Protein AF-A0A959IZW0-F1 (afdb_monomer_lite)

Radius of gyration: 29.85 Å; chains: 1; bounding box: 53×49×97 Å

pLDDT: mean 81.15, std 18.95, range [35.31, 97.88]

Secondary structure (DSSP, 8-state):
-----------------------TTHHHHHHHHHHHHHHHHHHHHHHHHHHHHHHHHHHHHHHHHHHHHHHHH--HHHHHHHHHHHHHHHHHHHHHHHHHHHHHSS-GGGHHHHHHHHHHHHHHHHHT-

Sequence (129 aa):
MKKLFLSTLILAGLSFTACNNANSSDVREETAEAVDEMQESFETERAELKASMEEMGRDIDNKIAEIDAKMEEAGDDMKAELEQQKAKLQAAKNDLDREMEELGNEIADNWEQFKQDFNNWKEETFDEL

Foldseek 3Di:
DDDDDDDDDDDPDPDPDDDDDDPVPVVVVVVVVVVVVLVVVVVVVLVVVLVVLVVVLVVLVVLLVVLVVVLVVDDPVVVVVSVVVNVLSVVLNVVSVVLSVVSVDPCVVPVVVSVVVVVVSCCVSVVVD

Structure (mmCIF, N/CA/C/O backbone):
data_AF-A0A959IZW0-F1
#
_entry.id   AF-A0A959IZW0-F1
#
loop_
_atom_site.group_PDB
_atom_site.id
_atom_site.type_symbol
_atom_site.label_atom_id
_atom_site.label_alt_id
_atom_site.label_comp_id
_atom_site.label_asym_id
_atom_site.label_entity_id
_atom_site.label_seq_id
_atom_site.pdbx_PDB_ins_code
_atom_site.Cartn_x
_atom_site.Cartn_y
_atom_site.Cartn_z
_atom_site.occupancy
_atom_site.B_iso_or_equiv
_atom_site.auth_seq_id
_atom_site.auth_comp_id
_atom_site.auth_asym_id
_atom_site.auth_atom_id
_atom_site.pdbx_PDB_model_num
ATOM 1 N N . MET A 1 1 ? 29.319 42.555 -70.187 1.00 35.31 1 MET A N 1
ATOM 2 C CA . MET A 1 1 ? 29.683 41.354 -70.972 1.00 35.31 1 MET A CA 1
ATOM 3 C C . MET A 1 1 ? 30.463 40.402 -70.067 1.00 35.31 1 MET A C 1
ATOM 5 O O . MET A 1 1 ? 31.467 40.841 -69.539 1.00 35.31 1 MET A O 1
ATOM 9 N N . LYS A 1 2 ? 29.929 39.180 -69.846 1.00 44.19 2 LYS A N 1
ATOM 10 C CA . LYS A 1 2 ? 30.596 37.845 -69.759 1.00 44.19 2 LYS A CA 1
ATOM 11 C C . LYS A 1 2 ? 32.054 37.816 -69.219 1.00 44.19 2 LYS A C 1
ATOM 13 O O . LYS A 1 2 ? 32.889 38.474 -69.813 1.00 44.19 2 LYS A O 1
ATOM 18 N N . LYS A 1 3 ? 32.495 37.012 -68.233 1.00 43.56 3 LYS A N 1
ATOM 19 C CA . LYS A 1 3 ? 32.148 35.657 -67.715 1.00 43.56 3 LYS A CA 1
ATOM 20 C C . LYS A 1 3 ? 32.699 35.547 -66.261 1.00 43.56 3 LYS A C 1
ATOM 22 O O . LYS A 1 3 ? 33.743 36.125 -66.002 1.00 43.56 3 LYS A O 1
ATOM 27 N N . LEU A 1 4 ? 31.957 35.041 -65.267 1.00 50.41 4 LEU A N 1
ATOM 28 C CA . LEU A 1 4 ? 31.979 33.658 -64.727 1.00 50.41 4 LEU A CA 1
ATOM 29 C C . LEU A 1 4 ? 33.365 33.134 -64.287 1.00 50.41 4 LEU A C 1
ATOM 31 O O . LEU A 1 4 ? 34.157 32.821 -65.162 1.00 50.41 4 LEU A O 1
ATOM 35 N N . PHE A 1 5 ? 33.579 33.004 -62.966 1.00 50.38 5 PHE A N 1
ATOM 36 C CA . PHE A 1 5 ? 34.207 31.886 -62.213 1.00 50.38 5 PHE A CA 1
ATOM 37 C C . PHE A 1 5 ? 34.036 32.212 -60.705 1.00 50.38 5 PHE A C 1
ATOM 39 O O . PHE A 1 5 ? 34.524 33.233 -60.239 1.00 50.38 5 PHE A O 1
ATOM 46 N N . LEU A 1 6 ? 33.069 31.611 -60.004 1.00 50.50 6 LEU A N 1
ATOM 47 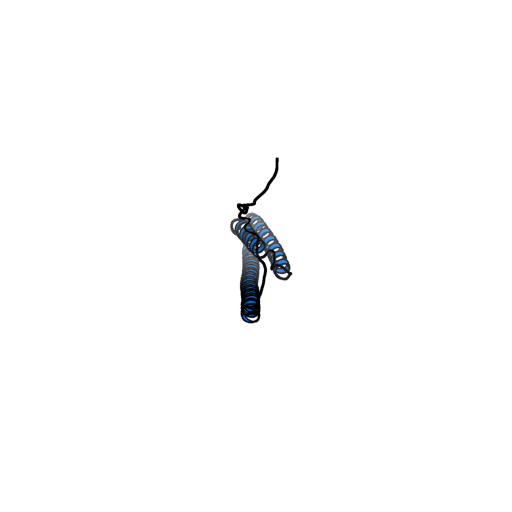C CA . LEU A 1 6 ? 33.181 30.371 -59.217 1.00 50.50 6 LEU A CA 1
ATOM 48 C C . LEU A 1 6 ? 34.132 30.499 -58.006 1.00 50.50 6 LEU A C 1
ATOM 50 O O . LEU A 1 6 ? 35.325 30.256 -58.131 1.00 50.50 6 LEU A O 1
ATOM 54 N N . SER A 1 7 ? 33.589 30.816 -56.826 1.00 45.84 7 SER A N 1
ATOM 55 C CA . SER A 1 7 ? 34.133 30.297 -55.566 1.00 45.84 7 SER A CA 1
ATOM 56 C C . SER A 1 7 ? 33.041 30.269 -54.498 1.00 45.84 7 SER A C 1
ATOM 58 O O . SER A 1 7 ? 32.529 31.295 -54.052 1.00 45.84 7 SER A O 1
ATOM 60 N N . THR A 1 8 ? 32.634 29.050 -54.185 1.00 43.97 8 THR A N 1
ATOM 61 C CA . THR A 1 8 ? 31.618 28.638 -53.224 1.00 43.97 8 THR A CA 1
ATOM 62 C C . THR A 1 8 ? 32.179 28.785 -51.808 1.00 43.97 8 THR A C 1
ATOM 64 O O . THR A 1 8 ? 33.178 28.142 -51.498 1.00 43.97 8 THR A O 1
ATOM 67 N N . LEU A 1 9 ? 31.543 29.568 -50.929 1.00 48.25 9 LEU A N 1
ATOM 68 C CA . LEU A 1 9 ? 31.745 29.425 -49.484 1.00 48.25 9 LEU A CA 1
ATOM 69 C C . LEU A 1 9 ? 30.550 28.646 -48.931 1.00 48.25 9 LEU A C 1
ATOM 71 O O . LEU A 1 9 ? 29.417 29.122 -48.926 1.00 48.25 9 LEU A O 1
ATOM 75 N N . ILE A 1 10 ? 30.829 27.394 -48.588 1.00 57.53 10 ILE A N 1
ATOM 76 C CA . ILE A 1 10 ? 29.878 26.372 -48.168 1.00 57.53 10 ILE A CA 1
ATOM 77 C C . ILE A 1 10 ? 29.304 26.740 -46.796 1.00 57.53 10 ILE A C 1
ATOM 79 O O . ILE A 1 10 ? 30.034 26.970 -45.835 1.00 57.53 10 ILE A O 1
ATOM 83 N N . LEU A 1 11 ? 27.974 26.771 -46.741 1.00 50.84 11 LEU A N 1
ATOM 84 C CA . LEU A 1 11 ? 27.155 26.782 -45.538 1.00 50.84 11 LEU A CA 1
ATOM 85 C C . LEU A 1 11 ? 27.489 25.526 -44.715 1.00 50.84 11 LEU A C 1
ATOM 87 O O . LEU A 1 11 ? 27.227 24.412 -45.166 1.00 50.84 11 LEU A O 1
ATOM 91 N N . ALA A 1 12 ? 28.087 25.692 -43.534 1.00 51.06 12 ALA A N 1
ATOM 92 C CA . ALA A 1 12 ? 28.332 24.600 -42.597 1.00 51.06 12 ALA A CA 1
ATOM 93 C C . ALA A 1 12 ? 26.999 24.131 -41.991 1.00 51.06 12 ALA A C 1
ATOM 95 O O . ALA A 1 12 ? 26.608 24.533 -40.899 1.00 51.06 12 ALA A O 1
ATOM 96 N N . GLY A 1 13 ? 26.275 23.304 -42.744 1.00 51.75 13 GLY A N 1
ATOM 97 C CA . GLY A 1 13 ? 25.237 22.444 -42.205 1.00 51.75 13 GLY A CA 1
ATOM 98 C C . GLY A 1 13 ? 25.900 21.292 -41.460 1.00 51.75 13 GLY A C 1
ATOM 99 O O . GLY A 1 13 ? 26.555 20.456 -42.080 1.00 51.75 13 GLY A O 1
ATOM 100 N N . LEU A 1 14 ? 25.709 21.227 -40.143 1.00 55.38 14 LEU A N 1
ATOM 101 C CA . LEU A 1 14 ? 25.881 19.989 -39.387 1.00 55.38 14 LEU A CA 1
ATOM 102 C C . LEU A 1 14 ? 24.733 19.056 -39.783 1.00 55.38 14 LEU A C 1
ATOM 104 O O . LEU A 1 14 ? 23.689 18.997 -39.141 1.00 55.38 14 LEU A O 1
ATOM 108 N N . SER A 1 15 ? 24.914 18.391 -40.920 1.00 46.53 15 SER A N 1
ATOM 109 C CA . SER A 1 15 ? 24.099 17.249 -41.302 1.00 46.53 15 SER A CA 1
ATOM 110 C C . SER A 1 15 ? 24.595 16.058 -40.495 1.00 46.53 15 SER A C 1
ATOM 112 O O . SER A 1 15 ? 25.783 15.742 -40.534 1.00 46.53 15 SER A O 1
ATOM 114 N N . PHE A 1 16 ? 23.687 15.408 -39.770 1.00 58.72 16 PHE A N 1
ATOM 115 C CA . PHE A 1 16 ? 23.898 14.072 -39.231 1.00 58.72 16 PHE A CA 1
ATOM 116 C C . PHE A 1 16 ? 24.249 13.132 -40.391 1.00 58.72 16 PHE A C 1
ATOM 118 O O . PHE A 1 16 ? 23.382 12.696 -41.145 1.00 58.72 16 PHE A O 1
ATOM 125 N N . THR A 1 17 ? 25.534 12.840 -40.565 1.00 50.66 17 THR A N 1
ATOM 126 C CA . THR A 1 17 ? 25.985 11.712 -41.376 1.00 50.66 17 THR A CA 1
ATOM 127 C C . THR A 1 17 ? 25.735 10.435 -40.591 1.00 50.66 17 THR A C 1
ATOM 129 O O . THR A 1 17 ? 26.539 10.039 -39.750 1.00 50.66 17 THR A O 1
ATOM 132 N N . ALA A 1 18 ? 24.611 9.787 -40.885 1.00 47.72 18 ALA A N 1
ATOM 133 C CA . ALA A 1 18 ? 24.467 8.359 -40.677 1.00 47.72 18 ALA A CA 1
ATOM 134 C C . ALA A 1 18 ? 25.297 7.604 -41.737 1.00 47.72 18 ALA A C 1
ATOM 136 O O . ALA A 1 18 ? 25.155 7.855 -42.932 1.00 47.72 18 ALA A O 1
ATOM 137 N N . CYS A 1 19 ? 26.119 6.671 -41.242 1.00 46.41 19 CYS A N 1
ATOM 138 C CA . CYS A 1 19 ? 26.732 5.502 -41.891 1.00 46.41 19 CYS A CA 1
ATOM 139 C C . CYS A 1 19 ? 27.707 5.692 -43.073 1.00 46.41 19 CYS A C 1
ATOM 141 O O . CYS A 1 19 ? 27.311 6.096 -44.160 1.00 46.41 19 CYS A O 1
ATOM 143 N N . ASN A 1 20 ? 28.937 5.167 -42.922 1.00 49.44 20 ASN A N 1
ATOM 144 C CA . ASN A 1 20 ? 29.317 3.907 -43.588 1.00 49.44 20 ASN A CA 1
ATOM 145 C C . ASN A 1 20 ? 30.656 3.314 -43.073 1.00 49.44 20 ASN A C 1
ATOM 147 O O . ASN A 1 20 ? 31.698 3.957 -43.176 1.00 49.44 20 ASN A O 1
ATOM 151 N N . ASN A 1 21 ? 30.580 2.034 -42.678 1.00 42.38 21 ASN A N 1
ATOM 152 C CA . ASN A 1 21 ? 31.578 0.952 -42.783 1.00 42.38 21 ASN A CA 1
ATOM 153 C C . ASN A 1 21 ? 32.147 0.347 -41.472 1.00 42.38 21 ASN A C 1
ATOM 155 O O . ASN A 1 21 ? 33.193 0.750 -40.978 1.00 42.38 21 ASN A O 1
ATOM 159 N N . ALA A 1 22 ? 31.423 -0.670 -40.983 1.00 42.78 22 ALA A N 1
ATOM 160 C CA . ALA A 1 22 ? 31.869 -1.892 -40.296 1.00 42.78 22 ALA A CA 1
ATOM 161 C C . ALA A 1 22 ? 32.918 -1.814 -39.158 1.00 42.78 22 ALA A C 1
ATOM 163 O O . ALA A 1 22 ? 34.109 -2.004 -39.384 1.00 42.78 22 ALA A O 1
ATOM 164 N N . ASN A 1 23 ? 32.424 -1.786 -37.914 1.00 40.22 23 ASN A N 1
ATOM 165 C CA . ASN A 1 23 ? 32.478 -2.988 -37.069 1.00 40.22 23 ASN A CA 1
ATOM 166 C C . ASN A 1 23 ? 31.077 -3.196 -36.462 1.00 40.22 23 ASN A C 1
ATOM 168 O O . ASN A 1 23 ? 30.696 -2.563 -35.485 1.00 40.22 23 ASN A O 1
ATOM 172 N N . SER A 1 24 ? 30.233 -3.960 -37.157 1.00 49.47 24 SER A N 1
ATOM 173 C CA . SER A 1 24 ? 28.792 -4.092 -36.875 1.00 49.47 24 SER A CA 1
ATOM 174 C C . SER A 1 24 ? 28.443 -5.224 -35.900 1.00 49.47 24 SER A C 1
ATOM 176 O O . SER A 1 24 ? 27.261 -5.508 -35.711 1.00 49.47 24 SER A O 1
ATOM 178 N N . SER A 1 25 ? 29.449 -5.897 -35.339 1.00 48.44 25 SER A N 1
ATOM 179 C CA . SER A 1 25 ? 29.300 -6.872 -34.253 1.00 48.44 25 SER A CA 1
ATOM 180 C C . SER A 1 25 ? 29.329 -6.171 -32.895 1.00 48.44 25 SER A C 1
ATOM 182 O O . SER A 1 25 ? 28.326 -6.229 -32.199 1.00 48.44 25 SER A O 1
ATOM 184 N N . ASP A 1 26 ? 30.380 -5.398 -32.600 1.00 50.88 26 ASP A N 1
ATOM 185 C CA . ASP A 1 26 ? 30.589 -4.809 -31.265 1.00 50.88 26 ASP A CA 1
ATOM 186 C C . ASP A 1 26 ? 29.484 -3.824 -30.870 1.00 50.88 26 ASP A C 1
ATOM 188 O O . ASP A 1 26 ? 28.919 -3.939 -29.798 1.00 50.88 26 ASP A O 1
ATOM 192 N N . VAL A 1 27 ? 29.071 -2.912 -31.759 1.00 54.12 27 VAL A N 1
ATOM 193 C CA . VAL A 1 27 ? 28.004 -1.942 -31.427 1.00 54.12 27 VAL A CA 1
ATOM 194 C C . VAL A 1 27 ? 26.655 -2.633 -31.202 1.00 54.12 27 VAL A C 1
ATOM 196 O O . VAL A 1 27 ? 25.838 -2.159 -30.420 1.00 54.12 27 VAL A O 1
ATOM 199 N N . ARG A 1 28 ? 26.387 -3.746 -31.897 1.00 54.44 28 ARG A N 1
ATOM 200 C CA . ARG A 1 28 ? 25.128 -4.487 -31.740 1.00 54.44 28 ARG A CA 1
ATOM 201 C C . ARG A 1 28 ? 25.142 -5.354 -30.483 1.00 54.44 28 ARG A C 1
ATOM 203 O O . ARG A 1 28 ? 24.088 -5.520 -29.885 1.00 54.44 28 ARG A O 1
ATOM 210 N N . GLU A 1 29 ? 26.306 -5.880 -30.121 1.00 62.00 29 GLU A N 1
ATOM 211 C CA . GLU A 1 29 ? 26.542 -6.652 -28.901 1.00 62.00 29 GLU A CA 1
ATOM 212 C C . GLU A 1 29 ? 26.499 -5.732 -27.675 1.00 62.00 29 GLU A C 1
ATOM 214 O O . GLU A 1 29 ? 25.645 -5.939 -26.827 1.00 62.00 29 GLU A O 1
ATOM 219 N N . GLU A 1 30 ? 27.233 -4.615 -27.671 1.00 62.28 30 GLU A N 1
ATOM 220 C CA . GLU A 1 30 ? 27.176 -3.589 -26.614 1.00 62.28 30 GLU A CA 1
ATOM 221 C C . GLU A 1 30 ? 25.763 -3.003 -26.438 1.00 62.28 30 GLU A C 1
ATOM 223 O O . GLU A 1 30 ? 25.320 -2.749 -25.321 1.00 62.28 30 GLU A O 1
ATOM 228 N N . THR A 1 31 ? 25.016 -2.802 -27.533 1.00 63.66 31 THR A N 1
ATOM 229 C CA . THR A 1 31 ? 23.621 -2.329 -27.446 1.00 63.66 31 THR A CA 1
ATOM 230 C C . THR A 1 31 ? 22.678 -3.413 -26.916 1.00 63.66 31 THR A C 1
ATOM 232 O O . THR A 1 31 ? 21.720 -3.083 -26.225 1.00 63.66 31 THR A O 1
ATOM 235 N N . ALA A 1 32 ? 22.907 -4.688 -27.242 1.00 67.94 32 ALA A N 1
ATOM 236 C CA . ALA A 1 32 ? 22.098 -5.791 -26.723 1.00 67.94 32 ALA A CA 1
ATOM 237 C C . ALA A 1 32 ? 22.375 -6.023 -25.232 1.00 67.94 32 ALA A C 1
ATOM 239 O O . ALA A 1 32 ? 21.431 -6.099 -24.457 1.00 67.94 32 ALA A O 1
ATOM 240 N N . GLU A 1 33 ? 23.646 -6.023 -24.829 1.00 71.00 33 GLU A N 1
ATOM 241 C CA . GLU A 1 33 ? 24.065 -6.130 -23.429 1.00 71.00 33 GLU A CA 1
ATOM 242 C C . GLU A 1 33 ? 23.501 -4.983 -22.581 1.00 71.00 33 GLU A C 1
ATOM 244 O O . GLU A 1 33 ? 22.954 -5.227 -21.512 1.00 71.00 33 GLU A O 1
ATOM 249 N N . ALA A 1 34 ? 23.538 -3.743 -23.083 1.00 69.38 34 ALA A N 1
ATOM 250 C CA . ALA A 1 34 ? 22.965 -2.598 -22.375 1.00 69.38 34 ALA A CA 1
ATOM 251 C C . ALA A 1 34 ? 21.431 -2.678 -22.225 1.00 69.38 34 ALA A C 1
ATOM 253 O O . ALA A 1 34 ? 20.881 -2.190 -21.239 1.00 69.38 34 ALA A O 1
ATOM 254 N N . VAL A 1 35 ? 20.726 -3.271 -23.197 1.00 73.69 35 VAL A N 1
ATOM 255 C CA . VAL A 1 35 ? 19.272 -3.494 -23.110 1.00 73.69 35 VAL A CA 1
ATOM 256 C C . VAL A 1 35 ? 18.952 -4.620 -22.125 1.00 73.69 35 VAL A C 1
ATOM 258 O O . VAL A 1 35 ? 18.037 -4.460 -21.318 1.00 73.69 35 VAL A O 1
ATOM 261 N N . ASP A 1 36 ? 19.717 -5.711 -22.155 1.00 78.12 36 ASP A N 1
ATOM 262 C CA . ASP A 1 36 ? 19.547 -6.845 -21.244 1.00 78.12 36 ASP A CA 1
ATOM 263 C C . ASP A 1 36 ? 19.838 -6.438 -19.785 1.00 78.12 36 ASP A C 1
ATOM 265 O O . ASP A 1 36 ? 19.045 -6.748 -18.896 1.00 78.12 36 ASP A O 1
ATOM 269 N N . GLU A 1 37 ? 20.903 -5.665 -19.534 1.00 78.75 37 GLU A N 1
ATOM 270 C CA . GLU A 1 37 ? 21.241 -5.141 -18.200 1.00 78.75 37 GLU A CA 1
ATOM 271 C C . GLU A 1 37 ? 20.154 -4.191 -17.670 1.00 78.75 37 GLU A C 1
ATOM 273 O O . GLU A 1 37 ? 19.750 -4.276 -16.508 1.00 78.75 37 GLU A O 1
ATOM 278 N N . MET A 1 38 ? 19.618 -3.315 -18.527 1.00 77.75 38 MET A N 1
ATOM 279 C CA . MET A 1 38 ? 18.521 -2.417 -18.155 1.00 77.75 38 MET A CA 1
ATOM 280 C C . MET A 1 38 ? 17.242 -3.194 -17.810 1.00 77.75 38 MET A C 1
ATOM 282 O O . MET A 1 38 ? 16.544 -2.840 -16.859 1.00 77.75 38 MET A O 1
ATOM 286 N N . GLN A 1 39 ? 16.942 -4.264 -18.552 1.00 83.38 39 GLN A N 1
ATOM 287 C CA . GLN A 1 39 ? 15.795 -5.123 -18.273 1.00 83.38 39 GLN A CA 1
ATOM 288 C C . GLN A 1 39 ? 15.972 -5.907 -16.963 1.00 83.38 39 GLN A C 1
ATOM 290 O O . GLN A 1 39 ? 15.035 -5.982 -16.170 1.00 83.38 39 GLN A O 1
ATOM 295 N N . GLU A 1 40 ? 17.159 -6.458 -16.703 1.00 86.50 40 GLU A N 1
ATOM 296 C CA . GLU A 1 40 ? 17.461 -7.165 -15.451 1.00 86.50 40 GLU A CA 1
ATOM 297 C C . GLU A 1 40 ? 17.376 -6.232 -14.234 1.00 86.50 40 GLU A C 1
ATOM 299 O O . GLU A 1 40 ? 16.786 -6.593 -13.210 1.00 86.50 40 GLU A O 1
ATOM 304 N N . SER A 1 41 ? 17.897 -5.007 -14.360 1.00 88.62 41 SER A N 1
ATOM 305 C CA . SER A 1 41 ? 17.777 -3.976 -13.324 1.00 88.62 41 SER A CA 1
ATOM 306 C C . SER A 1 41 ? 16.313 -3.637 -13.044 1.00 88.62 41 SER A C 1
ATOM 308 O O . SER A 1 41 ? 15.906 -3.592 -11.884 1.00 88.62 41 SER A O 1
ATOM 310 N N . PHE A 1 42 ? 15.502 -3.452 -14.091 1.00 89.69 42 PHE A N 1
ATOM 311 C CA . PHE A 1 42 ? 14.074 -3.169 -13.948 1.00 89.69 42 PHE A CA 1
ATOM 312 C C . PHE A 1 42 ? 13.321 -4.303 -13.238 1.00 89.69 42 PHE A C 1
ATOM 314 O O . PHE A 1 42 ? 12.577 -4.044 -12.294 1.00 89.69 42 PHE A O 1
ATOM 321 N N . GLU A 1 43 ? 13.522 -5.561 -13.643 1.00 91.06 43 GLU A N 1
ATOM 322 C CA . GLU A 1 43 ? 12.856 -6.703 -12.999 1.00 91.06 43 GLU A CA 1
ATOM 323 C C . GLU A 1 43 ? 13.288 -6.869 -11.535 1.00 91.06 43 GLU A C 1
ATOM 325 O O . GLU A 1 43 ? 12.469 -7.229 -10.685 1.00 91.06 43 GLU A O 1
ATOM 330 N N . THR A 1 44 ? 14.549 -6.561 -11.217 1.00 94.06 44 THR A N 1
ATOM 331 C CA . THR A 1 44 ? 15.057 -6.576 -9.839 1.00 94.06 44 THR A CA 1
ATOM 332 C C . THR A 1 44 ? 14.379 -5.501 -8.991 1.00 94.06 44 THR A C 1
ATOM 334 O O . THR A 1 44 ? 13.786 -5.825 -7.962 1.00 94.06 44 THR A O 1
ATOM 337 N N . GLU A 1 45 ? 14.386 -4.240 -9.439 1.00 94.19 45 GLU A N 1
ATOM 338 C CA . GLU A 1 45 ? 13.722 -3.135 -8.730 1.00 94.19 45 GLU A CA 1
ATOM 339 C C . GLU A 1 45 ? 12.220 -3.396 -8.548 1.00 94.19 45 GLU A C 1
ATOM 341 O O . GLU A 1 45 ? 11.648 -3.146 -7.483 1.00 94.19 45 GLU A O 1
ATOM 346 N N . ARG A 1 46 ? 11.572 -3.951 -9.576 1.00 93.81 46 ARG A N 1
ATOM 347 C CA . ARG A 1 46 ? 10.164 -4.339 -9.534 1.00 93.81 46 ARG A CA 1
ATOM 348 C C . ARG A 1 46 ? 9.896 -5.414 -8.486 1.00 93.81 46 ARG A C 1
ATOM 350 O O . ARG A 1 46 ? 8.914 -5.316 -7.746 1.00 93.81 46 ARG A O 1
ATOM 357 N N . ALA A 1 47 ? 10.745 -6.436 -8.410 1.00 94.50 47 ALA A N 1
ATOM 358 C CA . ALA A 1 47 ? 10.620 -7.498 -7.419 1.00 94.50 47 ALA A CA 1
ATOM 359 C C . ALA A 1 47 ? 10.827 -6.977 -5.987 1.00 94.50 47 ALA A C 1
ATOM 361 O O . ALA A 1 47 ? 10.080 -7.363 -5.086 1.00 94.50 47 ALA A O 1
ATOM 362 N N . GLU A 1 48 ? 11.793 -6.081 -5.781 1.00 95.38 48 GLU A N 1
ATOM 363 C CA . GLU A 1 48 ? 12.038 -5.437 -4.486 1.00 95.38 48 GLU A CA 1
ATOM 364 C C . GLU A 1 48 ? 10.847 -4.583 -4.044 1.00 95.38 48 GLU A C 1
ATOM 366 O O . GLU A 1 48 ? 10.378 -4.712 -2.909 1.00 95.38 48 GLU A O 1
ATOM 371 N N . LEU A 1 49 ? 10.298 -3.765 -4.948 1.00 95.12 49 LEU A N 1
ATOM 372 C CA . LEU A 1 49 ? 9.117 -2.959 -4.651 1.00 95.12 49 LEU A CA 1
ATOM 373 C C . LEU A 1 49 ? 7.912 -3.840 -4.322 1.00 95.12 49 LEU A C 1
ATOM 375 O O . LEU A 1 49 ? 7.229 -3.594 -3.329 1.00 95.12 49 LEU A O 1
ATOM 379 N N . LYS A 1 50 ? 7.692 -4.913 -5.090 1.00 95.62 50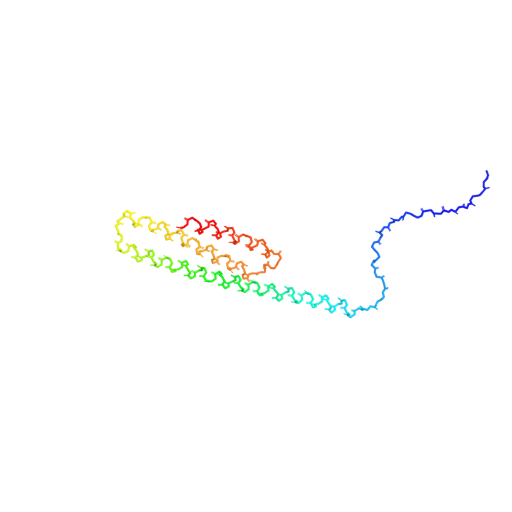 LYS A N 1
ATOM 380 C CA . LYS A 1 50 ? 6.630 -5.883 -4.805 1.00 95.62 50 LYS A CA 1
ATOM 381 C C . LYS A 1 50 ? 6.772 -6.479 -3.405 1.00 95.62 50 LYS A C 1
ATOM 383 O O . LYS A 1 50 ? 5.793 -6.538 -2.667 1.00 95.62 50 LYS A O 1
ATOM 388 N N . ALA A 1 51 ? 7.977 -6.897 -3.019 1.00 96.81 51 ALA A N 1
ATOM 389 C CA . ALA A 1 51 ? 8.224 -7.442 -1.687 1.00 96.81 51 ALA A CA 1
ATOM 390 C C . ALA A 1 51 ? 7.938 -6.410 -0.580 1.00 96.81 51 ALA A C 1
ATOM 392 O O . ALA A 1 51 ? 7.343 -6.758 0.441 1.00 96.81 51 ALA A O 1
ATOM 393 N N . SER A 1 52 ? 8.302 -5.142 -0.804 1.00 95.19 52 SER A N 1
ATOM 394 C CA . SER A 1 52 ? 7.994 -4.041 0.115 1.00 95.19 52 SER A CA 1
ATOM 395 C C . SER A 1 52 ? 6.485 -3.787 0.236 1.00 95.19 52 SER A C 1
ATOM 397 O O . SER A 1 52 ? 5.984 -3.603 1.345 1.00 95.19 52 SER A O 1
ATO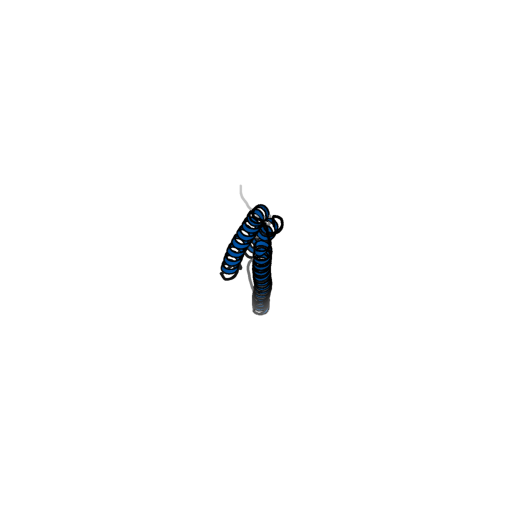M 399 N N . MET A 1 53 ? 5.740 -3.843 -0.871 1.00 95.88 53 MET A N 1
ATOM 400 C CA . MET A 1 53 ? 4.277 -3.733 -0.864 1.00 95.88 53 MET A CA 1
ATOM 401 C C . MET A 1 53 ? 3.625 -4.902 -0.115 1.00 95.88 53 MET A C 1
ATOM 403 O O . MET A 1 53 ? 2.736 -4.691 0.704 1.00 95.88 53 MET A O 1
ATOM 407 N N . GLU A 1 54 ? 4.101 -6.133 -0.312 1.00 96.88 54 GLU A N 1
ATOM 408 C CA . GLU A 1 54 ? 3.608 -7.298 0.433 1.00 96.88 54 GLU A CA 1
ATOM 409 C C . GLU A 1 54 ? 3.880 -7.189 1.943 1.00 96.88 54 GLU A C 1
ATOM 411 O O . GLU A 1 54 ? 3.058 -7.612 2.757 1.00 96.88 54 GLU A O 1
ATOM 416 N N . GLU A 1 55 ? 5.034 -6.644 2.337 1.00 96.56 55 GLU A N 1
ATOM 417 C CA . GLU A 1 55 ? 5.356 -6.368 3.740 1.00 96.56 55 GLU A CA 1
ATOM 418 C C . GLU A 1 55 ? 4.422 -5.316 4.336 1.00 96.56 55 GLU A C 1
ATOM 420 O O . GLU A 1 55 ? 3.816 -5.562 5.378 1.00 96.56 55 GLU A O 1
ATOM 425 N N . MET A 1 56 ? 4.206 -4.211 3.624 1.00 95.44 56 MET A N 1
ATOM 426 C CA . MET A 1 56 ? 3.261 -3.174 4.027 1.00 95.44 56 MET A CA 1
ATOM 427 C C . MET A 1 56 ? 1.837 -3.723 4.191 1.00 95.44 56 MET A C 1
ATOM 429 O O . MET A 1 56 ? 1.150 -3.381 5.152 1.00 95.44 56 MET A O 1
ATOM 433 N N . GLY A 1 57 ? 1.400 -4.617 3.300 1.00 96.25 57 GLY A N 1
ATOM 434 C CA . GLY A 1 57 ? 0.099 -5.277 3.407 1.00 96.25 57 GLY A CA 1
ATOM 435 C C . GLY A 1 57 ? -0.034 -6.090 4.696 1.00 96.25 57 GLY A C 1
ATOM 436 O O . GLY A 1 57 ? -1.045 -5.982 5.391 1.00 96.25 57 GLY A O 1
ATOM 437 N N . ARG A 1 58 ? 1.015 -6.839 5.065 1.00 97.69 58 ARG A N 1
ATOM 438 C CA . ARG A 1 58 ? 1.063 -7.581 6.337 1.00 97.69 58 ARG A CA 1
ATOM 439 C C . ARG A 1 58 ? 1.033 -6.648 7.547 1.00 97.69 58 ARG A C 1
ATOM 441 O O . ARG A 1 58 ? 0.367 -6.960 8.532 1.00 97.69 58 ARG A O 1
ATOM 448 N N . ASP A 1 59 ? 1.716 -5.512 7.481 1.00 95.25 59 ASP A N 1
ATOM 449 C CA . ASP A 1 59 ? 1.713 -4.525 8.563 1.00 95.25 59 ASP A CA 1
ATOM 450 C C . ASP A 1 59 ? 0.335 -3.883 8.756 1.00 95.25 59 ASP A C 1
ATOM 452 O O . ASP A 1 59 ? -0.107 -3.712 9.895 1.00 95.25 59 ASP A O 1
ATOM 456 N N . ILE A 1 60 ? -0.380 -3.583 7.666 1.00 95.88 60 ILE A N 1
ATOM 457 C CA . ILE A 1 60 ? -1.768 -3.110 7.737 1.00 95.88 60 ILE A CA 1
ATOM 458 C C . ILE A 1 60 ? -2.664 -4.169 8.398 1.00 95.88 60 ILE A C 1
ATOM 460 O O . ILE A 1 60 ? -3.412 -3.839 9.321 1.00 95.88 60 ILE A O 1
ATOM 464 N N . ASP A 1 61 ? -2.565 -5.435 7.979 1.00 97.88 61 ASP A N 1
ATOM 465 C CA . ASP A 1 61 ? -3.349 -6.535 8.558 1.00 97.88 61 ASP A CA 1
ATOM 466 C C . ASP A 1 61 ? -3.082 -6.692 10.067 1.00 97.88 61 ASP A C 1
ATOM 468 O O . ASP A 1 61 ? -4.017 -6.832 10.861 1.00 97.88 61 ASP A O 1
ATOM 472 N N . ASN A 1 62 ? -1.816 -6.593 10.485 1.00 97.19 62 ASN A N 1
ATOM 473 C CA . ASN A 1 62 ? -1.432 -6.634 11.897 1.00 97.19 62 ASN A CA 1
ATOM 474 C C . ASN A 1 62 ? -2.042 -5.467 12.687 1.00 97.19 62 ASN A C 1
ATOM 476 O O . ASN A 1 62 ? -2.615 -5.682 13.756 1.00 97.19 62 ASN A O 1
ATOM 480 N N . LYS A 1 63 ? -1.984 -4.238 12.157 1.00 95.25 63 LYS A N 1
ATOM 481 C CA . LYS A 1 63 ? -2.597 -3.064 12.801 1.00 95.25 63 LYS A CA 1
ATOM 482 C C . LYS A 1 63 ? -4.113 -3.195 12.926 1.00 95.25 63 LYS A C 1
ATOM 484 O O . LYS A 1 63 ? -4.672 -2.820 13.956 1.00 95.25 63 LYS A O 1
ATOM 489 N N . ILE A 1 64 ? -4.783 -3.750 11.915 1.00 96.75 64 ILE A N 1
ATOM 490 C CA . ILE A 1 64 ? -6.222 -4.035 11.976 1.00 96.75 64 ILE A CA 1
ATOM 491 C C . ILE A 1 64 ? -6.523 -5.027 13.107 1.00 96.75 64 ILE A C 1
ATOM 493 O O . ILE A 1 64 ? -7.438 -4.785 13.894 1.00 96.75 64 ILE A O 1
ATOM 497 N N . ALA A 1 65 ? -5.737 -6.100 13.236 1.00 97.56 65 ALA A N 1
ATOM 498 C CA . ALA A 1 65 ? -5.909 -7.078 14.310 1.00 97.56 65 ALA A CA 1
ATOM 499 C C . ALA A 1 65 ? -5.675 -6.470 15.707 1.00 97.56 65 ALA A C 1
ATOM 501 O O . ALA A 1 65 ? -6.410 -6.775 16.648 1.00 97.56 65 ALA A O 1
ATOM 502 N N . GLU A 1 66 ? -4.693 -5.575 15.853 1.00 95.94 66 GLU A N 1
ATOM 503 C CA . GLU A 1 66 ? -4.475 -4.834 17.102 1.00 95.94 66 GLU A CA 1
ATOM 504 C C . GLU A 1 66 ? -5.648 -3.916 17.456 1.00 95.94 66 GLU A C 1
ATOM 506 O O . GLU A 1 66 ? -6.011 -3.803 18.629 1.00 95.94 66 GLU A O 1
ATOM 511 N N . ILE A 1 67 ? -6.233 -3.240 16.464 1.00 96.06 67 ILE A N 1
ATOM 512 C CA . ILE A 1 67 ? -7.417 -2.402 16.668 1.00 96.06 67 ILE A CA 1
ATOM 513 C C . ILE A 1 67 ? -8.602 -3.259 17.106 1.00 96.06 67 ILE A C 1
ATOM 515 O O . ILE A 1 67 ? -9.274 -2.896 18.070 1.00 96.06 67 ILE A O 1
ATOM 519 N N . ASP A 1 68 ? -8.814 -4.410 16.469 1.00 96.12 68 ASP A N 1
ATOM 520 C CA . ASP A 1 68 ? -9.882 -5.339 16.844 1.00 96.12 68 ASP A CA 1
ATOM 521 C C . ASP A 1 68 ? -9.741 -5.810 18.294 1.00 96.12 68 ASP A C 1
ATOM 523 O O . ASP A 1 68 ? -10.709 -5.753 19.052 1.00 96.12 68 ASP A O 1
ATOM 527 N N . ALA A 1 69 ? -8.527 -6.156 18.727 1.00 96.19 69 ALA A N 1
ATOM 528 C CA . ALA A 1 69 ? -8.265 -6.503 20.122 1.00 96.19 69 ALA A CA 1
ATOM 529 C C . ALA A 1 69 ? -8.534 -5.326 21.082 1.00 96.19 69 ALA A C 1
ATOM 531 O O . ALA A 1 69 ? -9.162 -5.502 22.126 1.00 96.19 69 ALA A O 1
ATOM 532 N N . LYS A 1 70 ? -8.116 -4.102 20.727 1.00 95.06 70 LYS A N 1
ATOM 533 C CA . LYS A 1 70 ? -8.386 -2.895 21.536 1.00 95.06 70 LYS A CA 1
ATOM 534 C C . LYS A 1 70 ? -9.882 -2.594 21.635 1.00 95.06 70 LYS A C 1
ATOM 536 O O . LYS A 1 70 ? -10.340 -2.132 22.678 1.00 95.06 70 LYS A O 1
ATOM 541 N N . MET A 1 71 ? -10.650 -2.857 20.579 1.00 94.44 71 MET A N 1
ATOM 542 C CA . MET A 1 71 ? -12.098 -2.649 20.568 1.00 94.44 71 MET A CA 1
ATOM 543 C C . MET A 1 71 ? -12.833 -3.576 21.540 1.00 94.44 71 MET A C 1
ATOM 545 O O . MET A 1 71 ? -13.843 -3.158 22.106 1.00 94.44 71 MET A O 1
ATOM 549 N N . GLU A 1 72 ? -12.349 -4.800 21.771 1.00 94.19 72 GLU A N 1
ATOM 550 C CA . GLU A 1 72 ? -12.967 -5.732 22.729 1.00 94.19 72 GLU A CA 1
ATOM 551 C C . GLU A 1 72 ? -12.952 -5.185 24.166 1.00 94.19 72 GLU A C 1
ATOM 553 O O . GLU A 1 72 ? -13.904 -5.395 24.922 1.00 94.19 72 GLU A O 1
ATOM 558 N N . GLU A 1 73 ? -11.912 -4.429 24.523 1.00 93.00 73 GLU A N 1
ATOM 559 C CA . GLU A 1 73 ? -11.708 -3.863 25.863 1.00 93.00 73 GLU A CA 1
ATOM 560 C C . GLU A 1 73 ? -12.173 -2.397 25.988 1.00 93.00 73 GLU A C 1
ATOM 562 O O . GLU A 1 73 ? -12.276 -1.860 27.094 1.00 93.00 73 GLU A O 1
ATOM 567 N N . ALA A 1 74 ? -12.470 -1.737 24.865 1.00 91.56 74 ALA A N 1
ATOM 568 C CA . ALA A 1 74 ? -12.815 -0.321 24.815 1.00 91.56 74 ALA A CA 1
ATOM 569 C C . ALA A 1 74 ? -14.270 -0.019 25.228 1.00 91.56 74 ALA A C 1
ATOM 571 O O . ALA A 1 74 ? -15.214 -0.760 24.933 1.00 91.56 74 ALA A O 1
ATOM 572 N N . GLY A 1 75 ? -14.464 1.140 25.868 1.00 89.56 75 GLY A N 1
ATOM 573 C CA . GLY A 1 75 ? -15.785 1.753 26.041 1.00 89.56 75 GLY A CA 1
ATOM 574 C C . GLY A 1 75 ? -16.328 2.336 24.730 1.00 89.56 75 GLY A C 1
ATOM 575 O O . GLY A 1 75 ? -15.575 2.516 23.775 1.00 89.56 75 GLY A O 1
ATOM 576 N N . ASP A 1 76 ? -17.625 2.647 24.692 1.00 90.00 76 ASP A N 1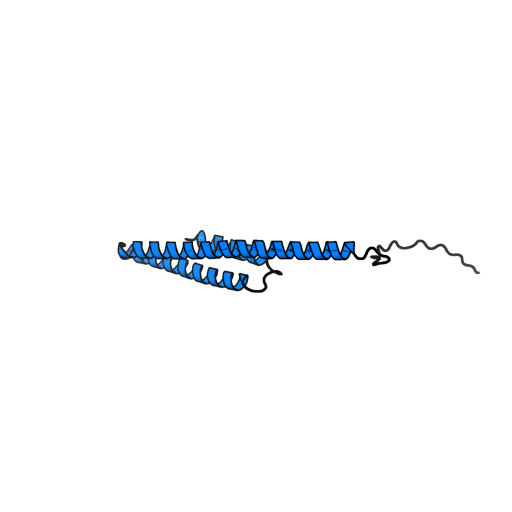
ATOM 577 C CA . ASP A 1 76 ? -18.345 3.013 23.459 1.00 90.00 76 ASP A CA 1
ATOM 578 C C . ASP A 1 76 ? -17.723 4.202 22.699 1.00 90.00 76 ASP A C 1
ATOM 580 O O . ASP A 1 76 ? -17.573 4.130 21.482 1.00 90.00 76 ASP A O 1
ATOM 584 N N . ASP A 1 77 ? -17.279 5.250 23.401 1.00 85.44 77 ASP A N 1
ATOM 585 C CA . ASP A 1 77 ? -16.653 6.421 22.764 1.00 85.44 77 ASP A CA 1
ATOM 586 C C . ASP A 1 77 ? -15.326 6.063 22.069 1.00 85.44 77 ASP A C 1
ATOM 588 O O . ASP A 1 77 ? -15.062 6.488 20.947 1.00 85.44 77 ASP A O 1
ATOM 592 N N . MET A 1 78 ? -14.507 5.217 22.701 1.00 92.38 78 MET A N 1
ATOM 593 C CA . MET A 1 78 ? -13.218 4.788 22.149 1.00 92.38 78 MET A CA 1
ATOM 594 C C . MET A 1 78 ? -13.391 3.761 21.023 1.00 92.38 78 MET A C 1
ATOM 596 O O . MET A 1 78 ? -12.572 3.705 20.108 1.00 92.38 78 MET A O 1
ATOM 600 N N . LYS A 1 79 ? -14.480 2.982 21.035 1.00 94.19 79 LYS A N 1
ATOM 601 C CA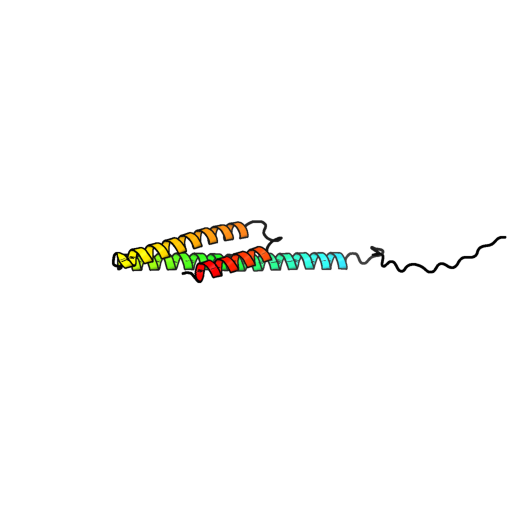 . LYS A 1 79 ? -14.826 2.088 19.921 1.00 94.19 79 LYS A CA 1
ATOM 602 C C . LYS A 1 79 ? -15.085 2.854 18.632 1.00 94.19 79 LYS A C 1
ATOM 604 O O . LYS A 1 79 ? -14.595 2.424 17.597 1.00 94.19 79 LYS A O 1
ATOM 609 N N . ALA A 1 80 ? -15.781 3.989 18.688 1.00 94.38 80 ALA A N 1
ATOM 610 C CA . ALA A 1 80 ? -16.055 4.785 17.491 1.00 94.38 80 ALA A CA 1
ATOM 611 C C . ALA A 1 80 ? -14.762 5.290 16.817 1.00 94.38 80 ALA A C 1
ATOM 613 O O . ALA A 1 80 ? -14.627 5.224 15.595 1.00 94.38 80 ALA A O 1
ATOM 614 N N . GLU A 1 81 ? -13.784 5.744 17.606 1.00 92.62 81 GLU A N 1
ATOM 615 C CA . GLU A 1 81 ? -12.476 6.173 17.087 1.00 92.62 81 GLU A CA 1
ATOM 616 C C . GLU A 1 81 ? -11.676 5.001 16.498 1.00 92.62 81 GLU A C 1
ATOM 618 O O . GLU A 1 81 ? -11.076 5.125 15.427 1.00 92.62 81 GLU A O 1
ATOM 623 N N . LEU A 1 82 ? -11.695 3.846 17.169 1.00 95.00 82 LEU A N 1
ATOM 624 C CA . LEU A 1 82 ? -11.037 2.626 16.701 1.00 95.00 82 LEU A CA 1
ATOM 625 C C . LEU A 1 82 ? -11.673 2.087 15.408 1.00 95.00 82 LEU A C 1
ATOM 627 O O . LEU A 1 82 ? -10.952 1.706 14.489 1.00 95.00 82 LEU A O 1
ATOM 631 N N . GLU A 1 83 ? -13.002 2.126 15.283 1.00 95.44 83 GLU A N 1
ATOM 632 C CA . GLU A 1 83 ? -13.718 1.764 14.053 1.00 95.44 83 GLU A CA 1
ATOM 633 C C . GLU A 1 83 ? -13.324 2.668 12.882 1.00 95.44 83 GLU A C 1
ATOM 635 O O . GLU A 1 83 ? -13.109 2.183 11.769 1.00 95.44 83 GLU A O 1
ATOM 640 N N . GLN A 1 84 ? -13.169 3.974 13.125 1.00 94.06 84 GLN A N 1
ATOM 641 C CA . GLN A 1 84 ? -12.716 4.911 12.100 1.00 94.06 84 GLN A CA 1
ATOM 642 C C . GLN A 1 84 ? -11.283 4.599 11.641 1.00 94.06 84 GLN A C 1
ATOM 644 O O . GLN A 1 84 ? -11.019 4.578 10.437 1.00 94.06 84 GLN A O 1
ATOM 649 N N . GLN A 1 85 ? -10.364 4.329 12.573 1.00 93.62 85 GLN A N 1
ATOM 650 C CA . GLN A 1 85 ? -8.987 3.942 12.241 1.00 93.62 85 GLN A CA 1
ATOM 651 C C . GLN A 1 85 ? -8.942 2.620 11.468 1.00 93.62 85 GLN A C 1
ATOM 653 O O . GLN A 1 85 ? -8.249 2.520 10.455 1.00 93.62 85 GLN A O 1
ATOM 658 N N . LYS A 1 86 ? -9.738 1.626 11.886 1.00 95.62 86 LYS A N 1
ATOM 659 C CA . LYS A 1 86 ? -9.878 0.354 11.169 1.00 95.62 86 LYS A CA 1
ATOM 660 C C . LYS A 1 86 ? -10.356 0.571 9.736 1.00 95.62 86 LYS A C 1
ATOM 662 O O . LYS A 1 86 ? -9.778 0.004 8.814 1.00 95.62 86 LYS A O 1
ATOM 667 N N . ALA A 1 87 ? -11.377 1.403 9.539 1.00 96.00 87 ALA A N 1
ATOM 668 C CA . ALA A 1 87 ? -11.913 1.694 8.213 1.00 96.00 87 ALA A CA 1
ATOM 669 C C . ALA A 1 87 ? -10.874 2.369 7.301 1.00 96.00 87 ALA A C 1
ATOM 671 O O . ALA A 1 87 ? -10.762 1.999 6.133 1.00 96.00 87 ALA A O 1
ATOM 672 N N . LYS A 1 88 ? -10.077 3.309 7.833 1.00 94.94 88 LYS A N 1
ATOM 673 C CA . LYS A 1 88 ? -8.965 3.924 7.090 1.00 94.94 88 LYS A CA 1
ATOM 674 C C . LYS A 1 88 ? -7.917 2.890 6.671 1.00 94.94 88 LYS A C 1
ATOM 676 O O . LYS A 1 88 ? -7.531 2.858 5.509 1.00 94.94 88 LYS A O 1
ATOM 681 N N . LEU A 1 89 ? -7.502 2.011 7.584 1.00 96.00 89 LEU A N 1
ATOM 682 C CA . LEU A 1 89 ? -6.540 0.943 7.284 1.00 96.00 89 LEU A CA 1
ATOM 683 C C . LEU A 1 89 ? -7.078 -0.055 6.250 1.00 96.00 89 LEU A C 1
ATOM 685 O O . LEU A 1 89 ? -6.343 -0.492 5.372 1.00 96.00 89 LEU A O 1
ATOM 689 N N . GLN A 1 90 ? -8.366 -0.394 6.308 1.00 96.94 90 GLN A N 1
ATOM 690 C CA . GLN A 1 90 ? -8.995 -1.252 5.302 1.00 96.94 90 GLN A CA 1
ATOM 691 C C . GLN A 1 90 ? -9.031 -0.589 3.920 1.00 96.94 90 GLN A C 1
ATOM 693 O O . GLN A 1 90 ? -8.805 -1.264 2.918 1.00 96.94 90 GLN A O 1
ATOM 698 N N . ALA A 1 91 ? -9.289 0.720 3.855 1.00 95.88 91 ALA A N 1
ATOM 699 C CA . ALA A 1 91 ? -9.204 1.473 2.606 1.00 95.88 91 ALA A CA 1
ATOM 700 C C . ALA A 1 91 ? -7.767 1.484 2.061 1.00 95.88 91 ALA A C 1
ATOM 702 O O . ALA A 1 91 ? -7.563 1.102 0.912 1.00 95.88 91 ALA A O 1
ATOM 703 N N . ALA A 1 92 ? -6.784 1.785 2.916 1.00 95.62 92 ALA A N 1
ATOM 704 C CA . ALA A 1 92 ? -5.363 1.727 2.579 1.00 95.62 92 ALA A CA 1
ATOM 705 C C . ALA A 1 92 ? -4.954 0.354 2.028 1.00 95.62 92 ALA A C 1
ATOM 707 O O . ALA A 1 92 ? -4.257 0.265 1.023 1.00 95.62 92 ALA A O 1
ATOM 708 N N . LYS A 1 93 ? -5.428 -0.735 2.643 1.00 96.81 93 LYS A N 1
ATOM 709 C CA . LYS A 1 93 ? -5.156 -2.088 2.153 1.00 96.81 93 LYS A CA 1
ATOM 710 C C . LYS A 1 93 ? -5.720 -2.325 0.751 1.00 96.81 93 LYS A C 1
ATOM 712 O O . LYS A 1 93 ? -5.029 -2.895 -0.086 1.00 96.81 93 LYS A O 1
ATOM 717 N N . ASN A 1 94 ? -6.952 -1.896 0.494 1.00 96.88 94 ASN A N 1
ATOM 718 C CA . ASN A 1 94 ? -7.564 -2.061 -0.825 1.00 96.88 94 ASN A CA 1
ATOM 719 C C . ASN A 1 94 ? -6.829 -1.248 -1.900 1.00 96.88 94 ASN A C 1
ATOM 721 O O . ASN A 1 94 ? -6.689 -1.716 -3.028 1.00 96.88 94 ASN A O 1
ATOM 725 N N . ASP A 1 95 ? -6.360 -0.045 -1.559 1.00 95.56 95 ASP A N 1
ATOM 726 C CA . ASP A 1 95 ? -5.545 0.766 -2.463 1.00 95.56 95 ASP A CA 1
ATOM 727 C C . ASP A 1 95 ? -4.194 0.103 -2.736 1.00 95.56 95 ASP A C 1
ATOM 729 O O . ASP A 1 95 ? -3.828 -0.055 -3.895 1.00 95.56 95 ASP A O 1
ATOM 733 N N . LEU A 1 96 ? -3.513 -0.400 -1.703 1.00 96.38 96 LEU A N 1
ATOM 734 C CA . LEU A 1 96 ? -2.273 -1.162 -1.857 1.00 96.38 96 LEU A CA 1
ATOM 735 C C . LEU A 1 96 ? -2.452 -2.391 -2.757 1.00 96.38 96 LEU A C 1
ATOM 737 O O . LEU A 1 96 ? -1.623 -2.638 -3.629 1.00 96.38 96 LEU A O 1
ATOM 741 N N . ASP A 1 97 ? -3.534 -3.151 -2.562 1.00 96.25 97 ASP A N 1
ATOM 742 C CA . ASP A 1 97 ? -3.840 -4.329 -3.377 1.00 96.25 97 ASP A CA 1
ATOM 743 C C . ASP A 1 97 ? -4.030 -3.936 -4.860 1.00 96.25 97 ASP A C 1
ATOM 745 O O . ASP A 1 97 ? -3.533 -4.631 -5.747 1.00 96.25 97 ASP A O 1
ATOM 749 N N . ARG A 1 98 ? -4.649 -2.780 -5.139 1.00 94.75 98 ARG A N 1
ATOM 750 C CA . ARG A 1 98 ? -4.795 -2.220 -6.495 1.00 94.75 98 ARG A CA 1
ATOM 751 C C . ARG A 1 98 ? -3.460 -1.774 -7.100 1.00 94.75 98 ARG A C 1
ATOM 753 O O . ARG A 1 98 ? -3.192 -2.091 -8.256 1.00 94.75 98 ARG A O 1
ATOM 760 N N . GLU A 1 99 ? -2.609 -1.098 -6.333 1.00 94.06 99 GLU A N 1
ATOM 761 C CA . GLU A 1 99 ? -1.266 -0.715 -6.792 1.00 94.06 99 GLU A CA 1
ATOM 762 C C . GLU A 1 99 ? -0.399 -1.957 -7.081 1.00 94.06 99 GLU A C 1
ATOM 764 O O . GLU A 1 99 ? 0.380 -1.977 -8.032 1.00 94.06 99 GLU A O 1
ATOM 769 N N . MET A 1 100 ? -0.545 -3.039 -6.302 1.00 94.75 100 MET A N 1
ATOM 770 C CA . MET A 1 100 ? 0.153 -4.305 -6.570 1.00 94.75 100 MET A CA 1
ATOM 771 C C . MET A 1 100 ? -0.337 -4.985 -7.855 1.00 94.75 100 MET A C 1
ATOM 773 O O . MET A 1 100 ? 0.458 -5.617 -8.558 1.00 94.75 100 MET A O 1
ATOM 777 N N . GLU A 1 101 ? -1.632 -4.888 -8.169 1.00 93.44 101 GLU A N 1
ATOM 778 C CA . GLU A 1 101 ? -2.172 -5.354 -9.449 1.00 93.44 101 GLU A CA 1
ATOM 779 C C . GLU A 1 101 ? -1.591 -4.547 -10.617 1.00 93.44 101 GLU A C 1
ATOM 781 O O . GLU A 1 101 ? -1.190 -5.136 -11.623 1.00 93.44 101 GLU A O 1
ATOM 786 N N . GLU A 1 102 ? -1.480 -3.223 -10.472 1.00 90.62 102 GLU A N 1
ATOM 787 C CA . GLU A 1 102 ? -0.852 -2.349 -11.466 1.00 90.62 102 GLU A CA 1
ATOM 788 C C . GLU A 1 102 ? 0.632 -2.681 -11.660 1.00 90.62 102 GLU A C 1
ATOM 790 O O . GLU A 1 102 ? 1.064 -2.877 -12.798 1.00 90.62 102 GLU A O 1
ATOM 795 N N . LEU A 1 103 ? 1.374 -2.897 -10.568 1.00 90.50 103 LEU A N 1
ATOM 796 C CA . LEU A 1 103 ? 2.758 -3.379 -10.591 1.00 90.50 103 LEU A CA 1
ATOM 797 C C . LEU A 1 103 ? 2.906 -4.709 -11.354 1.00 90.50 103 LEU A C 1
ATOM 799 O O . LEU A 1 103 ? 3.941 -4.986 -11.969 1.00 90.50 103 LEU A O 1
ATOM 803 N N . GLY A 1 104 ? 1.881 -5.563 -11.294 1.00 83.31 104 GLY A N 1
ATOM 804 C CA . GLY A 1 104 ? 1.798 -6.848 -11.986 1.00 83.31 104 GLY A CA 1
ATOM 805 C C . GLY A 1 104 ? 1.672 -6.746 -13.512 1.00 83.31 104 GLY A C 1
ATOM 806 O O . GLY A 1 104 ? 2.061 -7.691 -14.205 1.00 83.31 104 GLY A O 1
ATOM 807 N N . ASN A 1 105 ? 1.188 -5.615 -14.028 1.00 83.31 105 ASN A N 1
ATOM 808 C CA . ASN A 1 105 ? 0.960 -5.371 -15.454 1.00 83.31 105 ASN A CA 1
ATOM 809 C C . ASN A 1 105 ? 2.231 -4.844 -16.163 1.00 83.31 105 ASN A C 1
ATOM 811 O O . ASN A 1 105 ? 3.324 -4.863 -15.603 1.00 83.31 105 ASN A O 1
ATOM 815 N N . GLU A 1 106 ? 2.134 -4.432 -17.431 1.00 79.44 106 GLU A N 1
ATOM 816 C CA . GLU A 1 106 ? 3.257 -3.839 -18.179 1.00 79.44 106 GLU A CA 1
ATOM 817 C C . GLU A 1 106 ? 3.498 -2.385 -17.733 1.00 79.44 106 GLU A C 1
ATOM 819 O O . GLU A 1 106 ? 2.851 -1.461 -18.220 1.00 79.44 106 GLU A O 1
ATOM 824 N N . ILE A 1 107 ? 4.422 -2.191 -16.786 1.00 88.88 107 ILE A N 1
ATOM 825 C CA . ILE A 1 107 ? 4.671 -0.897 -16.116 1.00 88.88 107 ILE A CA 1
ATOM 826 C C . ILE A 1 107 ? 5.989 -0.231 -16.541 1.00 88.88 107 ILE A C 1
ATOM 828 O O . ILE A 1 107 ? 6.235 0.920 -16.192 1.00 88.88 107 ILE A O 1
ATOM 832 N N . ALA A 1 108 ? 6.826 -0.926 -17.318 1.00 88.06 108 ALA A N 1
ATOM 833 C CA . ALA A 1 108 ? 8.188 -0.499 -17.652 1.00 88.06 108 ALA A CA 1
ATOM 834 C C . ALA A 1 108 ? 8.272 0.950 -18.169 1.00 88.06 108 ALA A C 1
ATOM 836 O O . ALA A 1 108 ? 9.107 1.721 -17.699 1.00 88.06 108 ALA A O 1
ATOM 837 N N . ASP A 1 109 ? 7.357 1.350 -19.056 1.00 87.75 109 ASP A N 1
ATOM 838 C CA . ASP A 1 109 ? 7.336 2.694 -19.649 1.00 87.75 109 ASP A CA 1
ATOM 839 C C . ASP A 1 109 ? 6.998 3.811 -18.640 1.00 87.75 109 ASP A C 1
ATOM 841 O O . ASP A 1 109 ? 7.378 4.963 -18.848 1.00 87.75 109 ASP A O 1
ATOM 845 N N . ASN A 1 110 ? 6.311 3.483 -17.539 1.00 90.44 110 ASN A N 1
ATOM 846 C CA . ASN A 1 110 ? 5.853 4.432 -16.517 1.00 90.44 110 ASN A CA 1
ATOM 847 C C . ASN A 1 110 ? 6.456 4.151 -15.127 1.00 90.44 110 ASN A C 1
ATOM 849 O O . ASN A 1 110 ? 5.926 4.627 -14.124 1.00 90.44 110 ASN A O 1
ATOM 853 N N . TRP A 1 111 ? 7.569 3.410 -15.053 1.00 93.06 111 TRP A N 1
ATOM 854 C CA . TRP A 1 111 ? 8.172 2.947 -13.794 1.00 93.06 111 TRP A CA 1
ATOM 855 C C . TRP A 1 111 ? 8.419 4.064 -12.776 1.00 93.06 111 TRP A C 1
ATOM 857 O O . TRP A 1 111 ? 8.034 3.959 -11.612 1.00 93.06 111 TRP A O 1
ATOM 867 N N . GLU A 1 112 ? 9.028 5.165 -13.217 1.00 91.56 112 GLU A N 1
ATOM 868 C CA . GLU A 1 112 ? 9.333 6.298 -12.338 1.00 91.56 112 GLU A CA 1
ATOM 869 C C . GLU A 1 112 ? 8.074 7.000 -11.828 1.00 91.56 112 GLU A C 1
ATOM 871 O O . GLU A 1 112 ? 8.009 7.376 -10.658 1.00 91.56 112 GLU A O 1
ATOM 876 N N . GLN A 1 113 ? 7.059 7.136 -12.686 1.00 92.94 113 GLN A N 1
ATOM 877 C CA . GLN A 1 113 ? 5.790 7.751 -12.309 1.00 92.94 113 GLN A CA 1
ATOM 878 C C . GLN A 1 113 ? 5.065 6.889 -11.274 1.00 92.94 113 GLN A C 1
ATOM 880 O O . GLN A 1 113 ? 4.654 7.400 -10.240 1.00 92.94 113 GLN A O 1
ATOM 885 N N . PHE A 1 114 ? 5.011 5.576 -11.494 1.00 94.44 114 PHE A N 1
ATOM 886 C CA . PHE A 1 114 ? 4.435 4.635 -10.538 1.00 94.44 114 PHE A CA 1
ATOM 887 C C . PHE A 1 114 ? 5.140 4.686 -9.178 1.00 94.44 114 PHE A C 1
ATOM 889 O O . PHE A 1 114 ? 4.484 4.800 -8.147 1.00 94.44 114 PHE A O 1
ATOM 896 N N . LYS A 1 115 ? 6.483 4.671 -9.149 1.00 93.62 115 LYS A N 1
ATOM 897 C CA . LYS A 1 115 ? 7.242 4.813 -7.893 1.00 93.62 115 LYS A CA 1
ATOM 898 C C . LYS A 1 115 ? 6.909 6.121 -7.177 1.00 93.62 115 LYS A C 1
ATOM 900 O O . LYS A 1 115 ? 6.837 6.143 -5.948 1.00 93.62 115 LYS A O 1
ATOM 905 N N . GLN A 1 116 ? 6.751 7.214 -7.920 1.00 94.94 116 GLN A N 1
ATOM 906 C CA . GLN A 1 116 ? 6.381 8.504 -7.352 1.00 94.94 116 GLN A CA 1
ATOM 907 C C . GLN A 1 116 ? 4.960 8.476 -6.777 1.00 94.94 116 GLN A C 1
ATOM 909 O O . GLN A 1 116 ? 4.771 8.875 -5.630 1.00 94.94 116 GLN A O 1
ATOM 914 N N . ASP A 1 117 ? 3.989 7.973 -7.537 1.00 93.38 117 ASP A N 1
ATOM 915 C CA . ASP A 1 117 ? 2.585 7.898 -7.127 1.00 93.38 117 ASP A CA 1
ATOM 916 C C . ASP A 1 117 ? 2.411 6.991 -5.907 1.00 93.38 117 ASP A C 1
ATOM 918 O O . ASP A 1 117 ? 1.787 7.394 -4.924 1.00 93.38 117 ASP A O 1
ATOM 922 N N . PHE A 1 118 ? 3.071 5.831 -5.900 1.00 93.88 118 PHE A N 1
ATOM 923 C CA . PHE A 1 118 ? 3.094 4.927 -4.754 1.00 93.88 118 PHE A CA 1
ATOM 924 C C . PHE A 1 118 ? 3.707 5.579 -3.506 1.00 93.88 118 PHE A C 1
ATOM 926 O O . PHE A 1 118 ? 3.184 5.433 -2.400 1.00 93.88 118 PHE A O 1
ATOM 933 N N . ASN A 1 119 ? 4.811 6.320 -3.652 1.00 93.44 119 ASN A N 1
ATOM 934 C CA . ASN A 1 119 ? 5.429 7.006 -2.517 1.00 93.44 119 ASN A CA 1
ATOM 935 C C . ASN A 1 119 ? 4.551 8.135 -1.970 1.00 93.44 119 ASN A C 1
ATOM 937 O O . ASN A 1 119 ? 4.416 8.231 -0.752 1.00 93.44 119 ASN A O 1
ATOM 941 N N . ASN A 1 120 ? 3.927 8.932 -2.840 1.00 93.38 120 ASN A N 1
ATOM 942 C CA . ASN A 1 120 ? 2.993 9.979 -2.424 1.00 93.38 120 ASN A CA 1
ATOM 943 C C . ASN A 1 120 ? 1.797 9.375 -1.681 1.00 93.38 120 ASN A C 1
ATOM 945 O O . ASN A 1 120 ? 1.471 9.808 -0.581 1.00 93.38 120 ASN A O 1
ATOM 949 N N . TRP A 1 121 ? 1.189 8.327 -2.245 1.00 92.12 121 TRP A N 1
ATOM 950 C CA . TRP A 1 121 ? 0.078 7.617 -1.615 1.00 92.12 121 TRP A CA 1
ATOM 951 C C . TRP A 1 121 ? 0.459 7.077 -0.230 1.00 92.12 121 TRP A C 1
ATOM 953 O O . TRP A 1 121 ? -0.315 7.206 0.720 1.00 92.12 121 TRP A O 1
ATOM 963 N N . LYS A 1 122 ? 1.661 6.505 -0.091 1.00 90.94 122 LYS A N 1
ATOM 964 C CA . LYS A 1 122 ? 2.176 6.002 1.188 1.00 90.94 122 LYS A CA 1
ATOM 965 C C . LYS A 1 122 ? 2.327 7.127 2.216 1.00 90.94 122 LYS A C 1
ATOM 967 O O . LYS A 1 122 ? 1.917 6.948 3.358 1.00 90.94 122 LYS A O 1
ATOM 972 N N . GLU A 1 123 ? 2.905 8.263 1.835 1.00 90.94 123 GLU A N 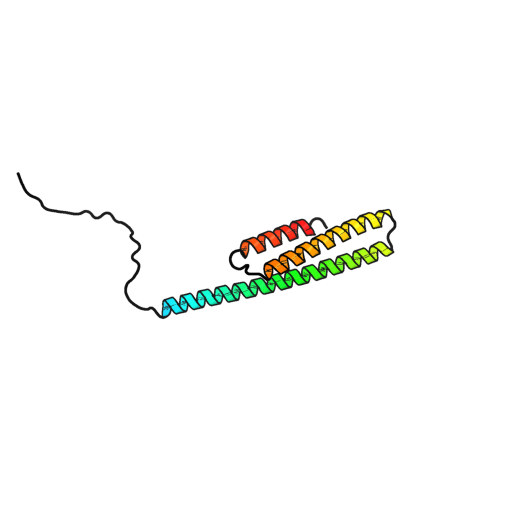1
ATOM 973 C CA . GLU A 1 123 ? 3.041 9.422 2.730 1.00 90.94 123 GLU A CA 1
ATOM 974 C C . GLU A 1 123 ? 1.664 9.941 3.169 1.00 90.94 123 GLU A C 1
ATOM 976 O O . GLU A 1 123 ? 1.395 10.022 4.363 1.00 90.94 123 GLU A O 1
ATOM 981 N N . GLU A 1 124 ? 0.747 10.175 2.227 1.00 87.88 124 GLU A N 1
ATOM 982 C CA . GLU A 1 124 ? -0.610 10.657 2.519 1.00 87.88 124 GLU A CA 1
ATOM 983 C C . GLU A 1 124 ? -1.405 9.690 3.410 1.00 87.88 124 GLU A C 1
ATOM 985 O O . GLU A 1 124 ? -2.094 10.105 4.340 1.00 87.88 124 GLU A O 1
ATOM 990 N N . THR A 1 125 ? -1.303 8.387 3.153 1.00 84.62 125 THR A N 1
ATOM 991 C CA . THR A 1 125 ? -2.107 7.380 3.850 1.00 84.62 125 THR A CA 1
ATOM 992 C C . THR A 1 125 ? -1.599 7.106 5.260 1.00 84.62 125 THR A C 1
ATOM 994 O O . THR A 1 125 ? -2.401 6.951 6.181 1.00 84.62 125 THR A O 1
ATOM 997 N N . PHE A 1 126 ? -0.279 7.010 5.444 1.00 79.69 126 PHE A N 1
ATOM 998 C CA . PHE A 1 126 ? 0.304 6.594 6.719 1.00 79.69 126 PHE A CA 1
ATOM 999 C C . PHE A 1 126 ? 0.669 7.751 7.650 1.00 79.69 126 PHE A C 1
ATOM 1001 O O . PHE A 1 126 ? 0.703 7.519 8.855 1.00 79.69 126 PHE A O 1
ATOM 1008 N N . ASP A 1 127 ? 0.868 8.977 7.154 1.00 80.62 127 ASP A N 1
ATOM 1009 C CA . ASP A 1 127 ? 1.035 10.148 8.031 1.00 80.62 127 ASP A CA 1
ATOM 1010 C C . ASP A 1 127 ? -0.293 10.577 8.690 1.00 80.62 127 ASP A C 1
ATOM 1012 O O . ASP A 1 127 ? -0.298 11.260 9.717 1.00 80.62 127 ASP A O 1
ATOM 1016 N N . GLU A 1 128 ? -1.434 10.166 8.125 1.00 66.69 128 GLU A N 1
ATOM 1017 C CA . GLU A 1 128 ? -2.782 10.437 8.649 1.00 66.69 128 GLU A CA 1
ATOM 1018 C C . GLU A 1 128 ? -3.329 9.375 9.629 1.00 66.69 128 GLU A C 1
ATOM 1020 O O . GLU A 1 128 ? -4.468 9.514 10.117 1.00 66.69 128 GLU A O 1
ATOM 1025 N N . LEU A 1 129 ? -2.563 8.306 9.878 1.00 64.12 129 LEU A N 1
ATOM 1026 C CA . LEU A 1 129 ? -2.907 7.160 10.731 1.00 64.12 129 LEU A CA 1
ATOM 1027 C C . LEU A 1 129 ? -2.173 7.207 12.076 1.00 64.12 129 LEU A C 1
ATOM 1029 O O . LEU A 1 129 ? -2.877 7.105 13.106 1.00 64.12 129 LEU A O 1
#